Protein AF-A0A522SHE0-F1 (afdb_monomer)

Radius of gyration: 22.01 Å; Cα contacts (8 Å, |Δi|>4): 81; chains: 1; bounding box: 52×60×48 Å

Mean predicted aligned error: 15.93 Å

Solvent-accessible surface area (backbone atoms only — not comparable to full-atom values): 7103 Å² total; per-residue (Å²): 134,85,81,79,81,73,46,75,32,32,18,80,71,79,62,30,33,86,90,39,60,46,90,94,59,59,50,78,73,46,73,42,52,89,84,20,36,30,29,33,62,86,30,59,86,48,42,62,64,52,49,54,62,68,65,71,63,70,49,76,62,55,49,49,50,53,52,47,50,71,69,58,76,58,88,79,74,68,95,80,47,70,64,59,59,49,53,53,54,52,54,48,53,51,51,51,50,50,52,53,53,49,52,53,51,53,53,49,52,60,58,64,76,68,75,86,130

Sequence (117 aa):
MKAIATREATCVGCGCTDRRACLGGCSWLAVNRDDGTGVCSNCRGALAAWREQQAAALSRDDFAWLVVKAACETEPADEDDPECIRILRLDLKSAVLAAFLQRDADWAKAKEGGVDA

Secondary structure (DSSP, 8-state):
-----PPPPEETTT--BTTBPPTT---EEEEETTTTEEEEGGGGGGHHHHHHHHHT---HHHHHHHHHHHHH-SSPP-TT-HHHHHHHHHHHHHHHHHHHHHHHHHHHHHHHTT---

Structure (mmCIF, N/CA/C/O backbone):
data_AF-A0A522SHE0-F1
#
_entry.id   AF-A0A522SHE0-F1
#
loop_
_atom_site.group_PDB
_atom_site.id
_atom_site.type_symbol
_atom_site.label_atom_id
_atom_site.label_alt_id
_atom_site.label_comp_id
_atom_site.label_asym_id
_atom_site.label_entity_id
_atom_site.label_seq_id
_atom_site.pdbx_PDB_ins_code
_atom_site.Cartn_x
_atom_site.Cartn_y
_atom_site.Cartn_z
_atom_site.occupancy
_atom_site.B_iso_or_equiv
_atom_site.auth_seq_id
_atom_site.auth_comp_id
_atom_site.auth_asym_id
_atom_site.auth_atom_id
_atom_site.pdbx_PDB_model_num
ATOM 1 N N . MET A 1 1 ? 5.270 -30.952 4.056 1.00 37.66 1 MET A N 1
ATOM 2 C CA . MET A 1 1 ? 4.404 -29.777 3.814 1.00 37.66 1 MET A CA 1
ATOM 3 C C . MET A 1 1 ? 4.871 -28.680 4.764 1.00 37.66 1 MET A C 1
ATOM 5 O O . MET A 1 1 ? 4.761 -28.873 5.966 1.00 37.66 1 MET A O 1
ATOM 9 N N . LYS A 1 2 ? 5.514 -27.611 4.274 1.00 45.22 2 LYS A N 1
ATOM 10 C CA . LYS A 1 2 ? 5.938 -26.485 5.125 1.00 45.22 2 LYS A CA 1
ATOM 11 C C . LYS A 1 2 ? 4.736 -25.557 5.299 1.00 45.22 2 LYS A C 1
ATOM 13 O O . LYS A 1 2 ? 4.243 -25.029 4.309 1.00 45.22 2 LYS A O 1
ATOM 18 N N . ALA A 1 3 ? 4.255 -25.395 6.529 1.00 53.47 3 ALA A N 1
ATOM 19 C CA . ALA A 1 3 ? 3.272 -24.368 6.839 1.00 53.47 3 ALA A CA 1
ATOM 20 C C . ALA A 1 3 ? 3.937 -22.999 6.654 1.00 53.47 3 ALA A C 1
ATOM 22 O O . ALA A 1 3 ? 4.943 -22.704 7.302 1.00 53.47 3 ALA A O 1
ATOM 23 N N . ILE A 1 4 ? 3.402 -22.182 5.750 1.00 54.94 4 ILE A N 1
ATOM 24 C CA . ILE A 1 4 ? 3.741 -20.763 5.696 1.00 54.94 4 ILE A CA 1
ATOM 25 C C . ILE A 1 4 ? 3.010 -20.144 6.884 1.00 54.94 4 ILE A C 1
ATOM 27 O O . ILE A 1 4 ? 1.783 -20.077 6.894 1.00 54.94 4 ILE A O 1
ATOM 31 N N . ALA A 1 5 ? 3.749 -19.781 7.929 1.00 58.16 5 ALA A N 1
ATOM 32 C CA . ALA A 1 5 ? 3.186 -19.054 9.054 1.00 58.16 5 ALA A CA 1
ATOM 33 C C . ALA A 1 5 ? 2.840 -17.636 8.577 1.00 58.16 5 ALA A C 1
ATOM 35 O O . ALA A 1 5 ? 3.691 -16.752 8.582 1.00 58.16 5 ALA A O 1
ATOM 36 N N . THR A 1 6 ? 1.609 -17.431 8.107 1.00 62.12 6 THR A N 1
ATOM 37 C CA . THR A 1 6 ? 1.085 -16.092 7.814 1.00 62.12 6 THR A CA 1
ATOM 38 C C . THR A 1 6 ? 1.085 -15.267 9.092 1.00 62.12 6 THR A C 1
ATOM 40 O O . THR A 1 6 ? 0.536 -15.692 10.113 1.00 62.12 6 THR A O 1
ATOM 43 N N . ARG A 1 7 ? 1.717 -14.093 9.036 1.00 82.12 7 ARG A N 1
ATOM 44 C CA . ARG A 1 7 ? 1.725 -13.125 10.130 1.00 82.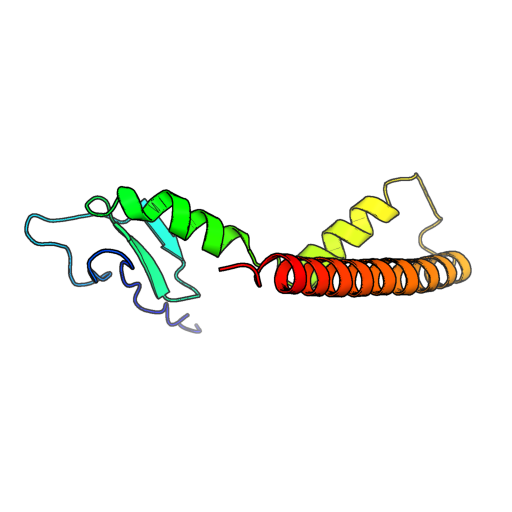12 7 ARG A CA 1
ATOM 45 C C . ARG A 1 7 ? 0.296 -12.620 10.336 1.00 82.12 7 ARG A C 1
ATOM 47 O O . ARG A 1 7 ? -0.396 -12.343 9.360 1.00 82.12 7 ARG A O 1
ATOM 54 N N . GLU A 1 8 ? -0.154 -12.536 11.588 1.00 92.50 8 GLU A N 1
ATOM 55 C CA . GLU A 1 8 ? -1.474 -11.971 11.889 1.00 92.50 8 GLU A CA 1
ATOM 56 C C . GLU A 1 8 ? -1.487 -10.492 11.501 1.00 92.50 8 GLU A C 1
ATOM 58 O O . GLU A 1 8 ? -0.647 -9.718 11.967 1.00 92.50 8 GLU A O 1
ATOM 63 N N . ALA A 1 9 ? -2.425 -10.115 10.635 1.00 96.44 9 ALA A N 1
ATOM 64 C CA . ALA A 1 9 ? -2.530 -8.754 10.148 1.00 96.44 9 ALA A CA 1
ATOM 65 C C . ALA A 1 9 ? -3.251 -7.858 11.158 1.00 96.44 9 ALA A C 1
ATOM 67 O O . ALA A 1 9 ? -4.256 -8.257 11.747 1.00 96.44 9 ALA A O 1
ATOM 68 N N . THR A 1 10 ? -2.759 -6.631 11.330 1.00 97.94 10 THR A N 1
ATOM 69 C CA . THR A 1 10 ? -3.341 -5.609 12.209 1.00 97.94 10 THR A CA 1
ATOM 70 C C . THR A 1 10 ? -3.690 -4.353 11.417 1.00 97.94 10 THR A C 1
ATOM 72 O O . THR A 1 10 ? -2.892 -3.846 10.629 1.00 97.94 10 THR A O 1
ATOM 75 N N . CYS A 1 11 ? -4.898 -3.828 11.622 1.00 98.06 11 CYS A N 1
ATOM 76 C CA . CYS A 1 11 ? -5.342 -2.604 10.975 1.00 98.06 11 CYS A CA 1
ATOM 77 C C . CYS A 1 11 ? -4.602 -1.402 11.557 1.00 98.06 11 CYS A C 1
ATOM 79 O O . CYS A 1 11 ? -4.700 -1.146 12.756 1.00 98.06 11 CYS A O 1
ATOM 81 N N . VAL A 1 12 ? -3.937 -0.619 10.709 1.00 97.56 12 VAL A N 1
ATOM 82 C CA . VAL A 1 12 ? -3.148 0.546 11.151 1.00 97.56 12 VAL A CA 1
ATOM 83 C C . VAL A 1 12 ? -4.014 1.678 11.715 1.00 97.56 12 VAL A C 1
ATOM 85 O O . VAL A 1 12 ? -3.516 2.525 12.445 1.00 97.56 12 VAL A O 1
ATOM 88 N N . GLY A 1 13 ? -5.313 1.696 11.391 1.00 97.06 13 GLY A N 1
ATOM 89 C CA . GLY A 1 13 ? -6.238 2.740 11.841 1.00 97.06 13 GLY A CA 1
ATOM 90 C C . GLY A 1 13 ? -6.947 2.449 13.167 1.00 97.06 13 GLY A C 1
ATOM 91 O O . GLY A 1 13 ? -7.192 3.372 13.935 1.00 97.06 13 GLY A O 1
ATOM 92 N N . CYS A 1 14 ? -7.308 1.192 13.446 1.00 97.31 14 CYS A N 1
ATOM 93 C CA . CYS A 1 14 ? -8.096 0.834 14.640 1.00 97.31 14 CYS A CA 1
ATOM 94 C C . CYS A 1 14 ? -7.578 -0.379 15.419 1.00 97.31 14 CYS A C 1
ATOM 96 O O . CYS A 1 14 ? -8.146 -0.719 16.453 1.00 97.31 14 CYS A O 1
ATOM 98 N N . GLY A 1 15 ? -6.549 -1.068 14.926 1.00 97.38 15 GLY A N 1
ATOM 99 C CA . GLY A 1 15 ? -5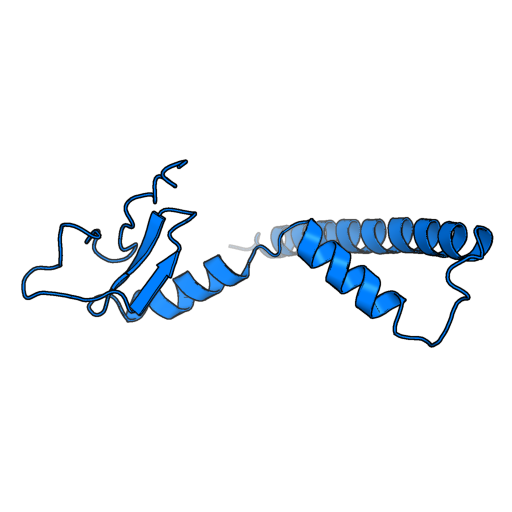.981 -2.236 15.595 1.00 97.38 15 GLY A CA 1
ATOM 100 C C . GLY A 1 15 ? -6.817 -3.517 15.513 1.00 97.38 15 GLY A C 1
ATOM 101 O O . GLY A 1 15 ? -6.494 -4.479 16.209 1.00 97.38 15 GLY A O 1
ATOM 102 N N . CYS A 1 16 ? -7.877 -3.575 14.693 1.00 98.12 16 CYS A N 1
ATOM 103 C CA . CYS A 1 16 ? -8.560 -4.847 14.438 1.00 98.12 16 CYS A CA 1
ATOM 104 C C . CYS A 1 16 ? -7.596 -5.843 13.775 1.00 98.12 16 CYS A C 1
ATOM 106 O O . CYS A 1 16 ? -6.736 -5.439 12.990 1.00 98.12 16 CYS A O 1
ATOM 108 N N . THR A 1 17 ? -7.746 -7.130 14.071 1.00 97.50 17 THR A N 1
ATOM 109 C CA . THR A 1 17 ? -6.894 -8.196 13.526 1.00 97.50 17 THR A CA 1
ATOM 110 C C . THR A 1 17 ? -7.712 -9.244 12.784 1.00 97.50 17 THR A C 1
ATOM 112 O O . THR A 1 17 ? -8.944 -9.216 12.829 1.00 97.50 17 THR A O 1
ATOM 115 N N . ASP A 1 18 ? -7.042 -10.215 12.156 1.00 95.31 18 ASP A N 1
ATOM 116 C CA . ASP A 1 18 ? -7.697 -11.368 11.516 1.00 95.31 18 ASP A CA 1
ATOM 117 C C . ASP A 1 18 ? -8.653 -12.122 12.456 1.00 95.31 18 ASP A C 1
ATOM 119 O O . ASP A 1 18 ? -9.623 -12.731 12.006 1.00 95.31 18 ASP A O 1
ATOM 123 N N . ARG A 1 19 ? -8.392 -12.075 13.769 1.00 94.81 19 ARG A N 1
ATOM 124 C CA . ARG A 1 19 ? -9.180 -12.762 14.803 1.00 94.81 19 ARG A CA 1
ATOM 125 C C . ARG A 1 19 ? -10.012 -11.822 15.671 1.00 94.81 19 ARG A C 1
ATOM 127 O O . ARG A 1 19 ? -10.758 -12.291 16.530 1.00 94.81 19 ARG A O 1
ATOM 134 N N . ARG A 1 20 ? -9.901 -10.507 15.472 1.00 96.44 20 ARG A N 1
ATOM 135 C CA . ARG A 1 20 ? -10.597 -9.500 16.278 1.00 96.44 20 ARG A CA 1
ATOM 136 C C . ARG A 1 20 ? -11.079 -8.348 15.407 1.00 96.44 20 ARG A C 1
ATOM 138 O O . ARG A 1 20 ? -10.349 -7.386 15.194 1.00 96.44 20 ARG A O 1
ATOM 145 N N . ALA A 1 21 ? -12.326 -8.430 14.952 1.00 97.00 21 ALA A N 1
ATOM 146 C CA . ALA A 1 21 ? -12.978 -7.352 14.216 1.00 97.00 21 ALA A CA 1
ATOM 147 C C . ALA A 1 21 ? -13.261 -6.121 15.102 1.00 97.00 21 ALA A C 1
ATOM 149 O O . ALA A 1 21 ? -13.230 -6.191 16.333 1.00 97.00 21 ALA A O 1
ATOM 150 N N . CYS A 1 22 ? -13.572 -4.991 14.465 1.00 97.88 22 CYS A N 1
ATOM 151 C CA . CYS A 1 22 ? -14.107 -3.814 15.145 1.00 9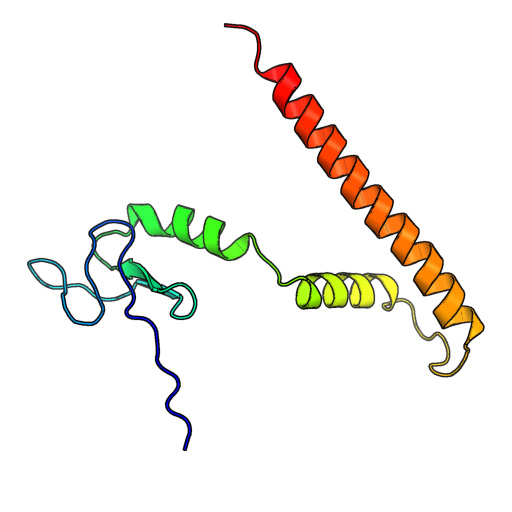7.88 22 CYS A CA 1
ATOM 152 C C . CYS A 1 22 ? -15.432 -4.121 15.858 1.00 97.88 22 CYS A C 1
ATOM 154 O O . CYS A 1 22 ? -16.164 -5.043 15.485 1.00 97.88 22 CYS A O 1
ATOM 156 N N . LEU A 1 23 ? -15.791 -3.277 16.827 1.00 94.81 23 LEU A N 1
ATOM 157 C CA . LEU A 1 23 ? -17.139 -3.270 17.391 1.00 94.81 23 LEU A CA 1
ATOM 158 C C . LEU A 1 23 ? -18.157 -2.987 16.269 1.00 94.81 23 LEU A C 1
ATOM 160 O O . LEU A 1 23 ? -17.993 -2.026 15.522 1.00 94.81 23 LEU A O 1
ATOM 164 N N . GLY A 1 24 ? -19.168 -3.848 16.120 1.00 94.75 24 GLY A N 1
ATOM 165 C CA . GLY A 1 24 ? -20.117 -3.800 14.994 1.00 94.75 24 GLY A CA 1
ATOM 166 C C . GLY A 1 24 ? -19.650 -4.517 13.719 1.00 94.75 24 GLY A C 1
ATOM 167 O O . GLY A 1 24 ? -20.396 -4.574 12.746 1.00 94.75 24 GLY A O 1
ATOM 168 N N . GLY A 1 25 ? -18.456 -5.113 13.732 1.00 96.94 25 GLY A N 1
ATOM 169 C CA . GLY A 1 25 ? -17.889 -5.845 12.605 1.00 96.94 25 GLY A CA 1
ATOM 170 C C . GLY A 1 25 ? -17.117 -4.959 11.624 1.00 96.94 25 GLY A C 1
ATOM 171 O O . GLY A 1 25 ? -17.300 -3.744 11.544 1.00 96.94 25 GLY A O 1
ATOM 172 N N . CYS A 1 26 ? -16.202 -5.584 10.887 1.00 98.00 26 CYS A N 1
ATOM 173 C CA . CYS A 1 26 ? -15.467 -4.974 9.783 1.0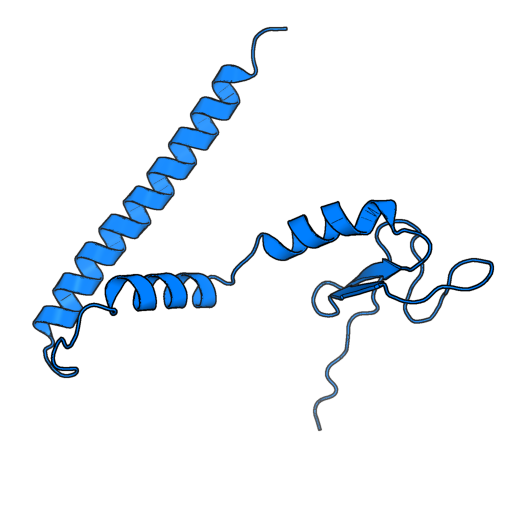0 98.00 26 CYS A CA 1
ATOM 174 C C . CYS A 1 26 ? -14.886 -6.060 8.871 1.00 98.00 26 CYS A C 1
ATOM 176 O O . CYS A 1 26 ? -14.772 -7.220 9.269 1.00 98.00 26 CYS A O 1
ATOM 178 N N . SER A 1 27 ? -14.441 -5.667 7.682 1.00 97.56 27 SER A N 1
ATOM 179 C CA . SER A 1 27 ? -13.672 -6.521 6.772 1.00 97.56 27 SER A CA 1
ATOM 180 C C . SER A 1 27 ? -12.408 -5.806 6.299 1.00 97.56 27 SER A C 1
ATOM 182 O O . SER A 1 27 ? -12.338 -4.578 6.332 1.00 97.56 27 SER A O 1
ATOM 184 N N . TRP A 1 28 ? -11.403 -6.548 5.835 1.00 97.81 28 TRP A N 1
ATOM 185 C CA . TRP A 1 28 ? -10.228 -5.953 5.195 1.00 97.81 28 TRP A CA 1
ATOM 186 C C . TRP A 1 28 ? -10.619 -5.256 3.882 1.00 97.81 28 TRP A C 1
ATOM 188 O O . TRP A 1 28 ? -11.309 -5.841 3.051 1.00 97.81 28 TRP A O 1
ATOM 198 N N . LEU A 1 29 ? -10.178 -4.010 3.689 1.00 97.69 29 LEU A N 1
ATOM 199 C CA . LEU A 1 29 ? -10.207 -3.320 2.391 1.00 97.69 29 LEU A CA 1
ATOM 200 C C . LEU A 1 29 ? -8.908 -3.547 1.618 1.00 97.69 29 LEU A C 1
ATOM 202 O O . LEU A 1 29 ? -8.919 -3.658 0.395 1.00 97.69 29 LEU A O 1
ATOM 206 N N . ALA A 1 30 ? -7.792 -3.586 2.342 1.00 96.25 30 ALA A N 1
ATOM 207 C CA . ALA A 1 30 ? -6.485 -3.978 1.847 1.00 96.25 30 ALA A CA 1
ATOM 208 C C . ALA A 1 30 ? -5.665 -4.543 3.014 1.00 96.25 30 ALA A C 1
ATOM 210 O O . ALA A 1 30 ? -5.820 -4.093 4.150 1.00 96.25 30 ALA A O 1
ATOM 211 N N . VAL A 1 31 ? -4.831 -5.543 2.745 1.00 95.75 31 VAL A N 1
ATOM 212 C CA . VAL A 1 31 ? -3.988 -6.195 3.749 1.00 95.75 31 VAL A CA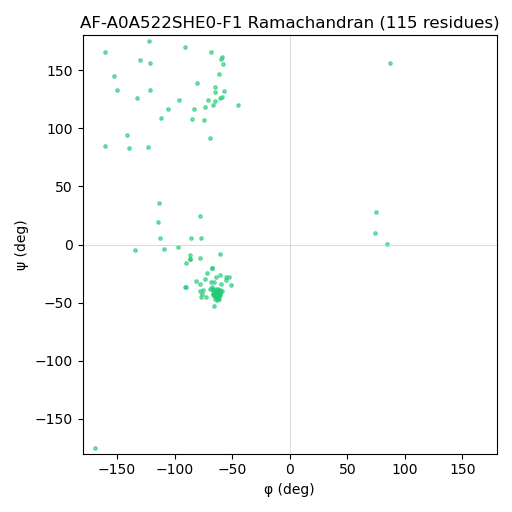 1
ATOM 213 C C . VAL A 1 31 ? -2.722 -6.709 3.082 1.00 95.75 31 VAL A C 1
ATOM 215 O O . VAL A 1 31 ? -2.795 -7.342 2.029 1.00 95.75 31 VAL A O 1
ATOM 218 N N . ASN A 1 32 ? -1.579 -6.440 3.698 1.00 92.94 32 ASN A N 1
ATOM 219 C CA . ASN A 1 32 ? -0.315 -7.073 3.382 1.00 92.94 32 ASN A CA 1
ATOM 220 C C . ASN A 1 32 ? -0.004 -8.081 4.501 1.00 92.94 32 ASN A C 1
ATOM 222 O O . ASN A 1 32 ? 0.110 -7.742 5.677 1.00 92.94 32 ASN A O 1
ATOM 226 N N . ARG A 1 33 ? 0.063 -9.366 4.144 1.00 91.31 33 ARG A N 1
ATOM 227 C CA . ARG A 1 33 ? 0.305 -10.446 5.118 1.00 91.31 33 ARG A CA 1
ATOM 228 C C . ARG A 1 33 ? 1.788 -10.701 5.371 1.00 91.31 33 ARG A C 1
ATOM 230 O O . ARG A 1 33 ? 2.113 -11.384 6.341 1.00 91.31 33 ARG A O 1
ATOM 237 N N . ASP A 1 34 ? 2.660 -10.145 4.537 1.00 88.00 34 ASP A N 1
ATOM 238 C CA . ASP A 1 34 ? 4.106 -10.266 4.694 1.00 88.00 34 ASP A CA 1
ATOM 239 C C . ASP A 1 34 ? 4.595 -9.335 5.813 1.00 88.00 34 ASP A C 1
ATOM 241 O O . ASP A 1 34 ? 5.371 -9.743 6.685 1.00 88.00 34 ASP A O 1
ATOM 245 N N . ASP A 1 35 ? 4.069 -8.106 5.857 1.00 89.56 35 ASP A N 1
ATOM 246 C CA . ASP A 1 35 ? 4.354 -7.140 6.925 1.00 89.56 35 ASP A CA 1
ATOM 247 C C . ASP A 1 35 ? 3.376 -7.221 8.116 1.00 89.56 35 ASP A C 1
ATOM 249 O O . ASP A 1 35 ? 3.698 -6.756 9.210 1.00 89.56 35 ASP A O 1
ATOM 253 N N . GLY A 1 36 ? 2.224 -7.882 7.947 1.00 93.94 36 GLY A N 1
ATOM 254 C CA . GLY A 1 36 ? 1.204 -8.021 8.987 1.00 93.94 36 GLY A CA 1
ATOM 255 C C . GLY A 1 36 ? 0.396 -6.741 9.216 1.00 93.94 36 GLY A C 1
ATOM 256 O O . GLY A 1 36 ? -0.105 -6.518 10.320 1.00 93.94 36 GLY A O 1
ATOM 257 N N . THR A 1 37 ? 0.251 -5.890 8.202 1.00 95.88 37 THR A N 1
ATOM 258 C CA . THR A 1 37 ? -0.492 -4.630 8.287 1.00 95.88 37 THR A CA 1
ATOM 259 C C . THR A 1 37 ? -1.634 -4.567 7.277 1.00 95.88 37 THR A C 1
ATOM 261 O O . THR A 1 37 ? -1.653 -5.245 6.252 1.00 95.88 37 THR A O 1
ATOM 264 N N . GLY A 1 38 ? -2.638 -3.744 7.560 1.00 96.69 38 GLY A N 1
ATOM 265 C CA . GLY A 1 38 ? -3.745 -3.536 6.634 1.00 96.69 38 GLY A CA 1
ATOM 266 C C . GLY A 1 38 ? -4.648 -2.382 7.027 1.00 96.69 38 GLY A C 1
ATOM 267 O O . GLY A 1 38 ? -4.415 -1.674 8.007 1.00 96.69 38 GLY A O 1
ATOM 268 N N . VAL A 1 39 ? -5.725 -2.217 6.266 1.00 98.38 39 VAL A N 1
ATOM 269 C CA . VAL A 1 39 ? -6.781 -1.234 6.517 1.00 98.38 39 VAL A CA 1
ATOM 270 C C . VAL A 1 39 ? -8.137 -1.918 6.390 1.00 98.38 39 VAL A C 1
ATOM 272 O O . VAL A 1 39 ? -8.440 -2.543 5.372 1.00 98.38 39 VAL A O 1
ATOM 275 N N . CYS A 1 40 ? -8.968 -1.802 7.426 1.00 98.50 40 CYS A N 1
ATOM 276 C CA . CYS A 1 40 ? -10.319 -2.361 7.443 1.00 98.50 40 CYS A CA 1
ATOM 277 C C . CYS A 1 40 ? -11.379 -1.370 6.935 1.00 98.50 40 CYS A C 1
ATOM 279 O O . CYS A 1 40 ? -11.129 -0.173 6.776 1.00 98.50 40 CYS A O 1
ATOM 281 N N . SER A 1 41 ? -12.599 -1.868 6.730 1.00 98.19 41 SER A N 1
ATOM 282 C CA . SER A 1 41 ? -13.765 -1.133 6.228 1.00 98.19 41 SER A CA 1
ATOM 283 C C . SER A 1 41 ? -14.129 0.107 7.043 1.00 98.19 41 SER A C 1
ATOM 285 O O . SER A 1 41 ? -14.666 1.058 6.475 1.00 98.19 41 SER A O 1
ATOM 287 N N . ASN A 1 42 ? -13.809 0.115 8.340 1.00 98.12 42 ASN A N 1
ATOM 288 C CA . ASN A 1 42 ? -14.115 1.218 9.256 1.00 98.12 42 A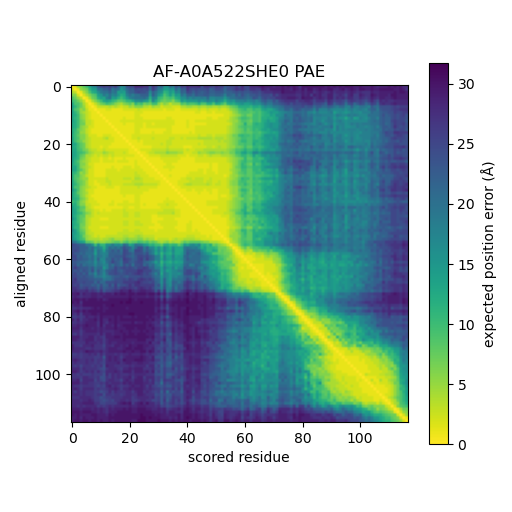SN A CA 1
ATOM 289 C C . ASN A 1 42 ? -13.020 2.299 9.252 1.00 98.12 42 ASN A C 1
ATOM 291 O O . ASN A 1 42 ? -13.243 3.401 9.741 1.00 98.12 42 ASN A O 1
ATOM 295 N N . CYS A 1 43 ? -11.856 2.019 8.660 1.00 98.00 43 CYS A N 1
ATOM 296 C CA . CYS A 1 43 ? -10.703 2.920 8.617 1.00 98.00 43 CYS A CA 1
ATOM 297 C C . CYS A 1 43 ? -10.398 3.412 7.196 1.00 98.00 43 CYS A C 1
ATOM 299 O O . CYS A 1 43 ? -9.236 3.608 6.848 1.00 98.00 43 CYS A O 1
ATOM 301 N N . ARG A 1 44 ? -11.425 3.643 6.364 1.00 97.31 44 ARG A N 1
ATOM 302 C CA . ARG A 1 44 ? -11.259 4.103 4.967 1.00 97.31 44 ARG A CA 1
ATOM 303 C C . ARG A 1 44 ? -10.347 5.323 4.822 1.00 97.31 44 ARG A C 1
ATOM 305 O O . ARG A 1 44 ? -9.604 5.385 3.850 1.00 97.31 44 ARG A O 1
ATOM 312 N N . GLY A 1 45 ? -10.360 6.242 5.791 1.00 96.88 45 GLY A N 1
ATOM 313 C CA . GLY A 1 45 ? -9.492 7.425 5.790 1.00 96.88 45 GLY A CA 1
ATOM 314 C C . GLY A 1 45 ? -7.991 7.107 5.797 1.00 96.88 45 GLY A C 1
ATOM 315 O O . GLY A 1 45 ? -7.209 7.878 5.259 1.00 96.88 45 GLY A O 1
ATOM 316 N N . ALA A 1 46 ? -7.585 5.949 6.326 1.00 95.81 46 ALA A N 1
ATOM 317 C CA . ALA A 1 46 ? -6.189 5.513 6.339 1.00 95.81 46 ALA A CA 1
ATOM 318 C C . ALA A 1 46 ? -5.767 4.767 5.056 1.00 95.81 46 ALA A C 1
ATOM 320 O O . ALA A 1 46 ? -4.584 4.495 4.871 1.00 95.81 46 ALA A O 1
ATOM 321 N N . LEU A 1 47 ? -6.708 4.418 4.163 1.00 96.06 47 LEU A N 1
ATOM 322 C CA . LEU A 1 47 ? -6.437 3.524 3.030 1.00 96.06 47 LEU A CA 1
ATOM 323 C C . LEU A 1 47 ? -5.471 4.126 2.005 1.00 96.06 47 LEU A C 1
ATOM 325 O O . LEU A 1 47 ? -4.601 3.412 1.514 1.00 96.06 47 LEU A O 1
ATOM 329 N N . ALA A 1 48 ? -5.631 5.407 1.668 1.00 93.81 48 ALA A N 1
ATOM 330 C CA . ALA A 1 48 ? -4.796 6.063 0.662 1.00 93.81 48 ALA A CA 1
ATOM 331 C C . ALA A 1 48 ? -3.338 6.167 1.130 1.00 93.81 48 ALA A C 1
ATOM 333 O O . ALA A 1 48 ? -2.447 5.660 0.455 1.00 93.81 48 ALA A O 1
ATOM 334 N N . ALA A 1 49 ? -3.121 6.717 2.328 1.00 91.38 49 ALA A N 1
ATOM 335 C CA . ALA A 1 49 ? -1.792 6.841 2.923 1.00 91.38 49 ALA A CA 1
ATOM 336 C C . ALA A 1 49 ? -1.119 5.474 3.130 1.00 91.38 49 ALA A C 1
ATOM 338 O O . ALA A 1 49 ? 0.059 5.311 2.827 1.00 91.38 49 ALA A O 1
ATOM 339 N N . TRP A 1 50 ? -1.869 4.463 3.588 1.00 94.62 50 TRP A N 1
ATOM 340 C CA . TRP A 1 50 ? -1.328 3.109 3.712 1.00 94.62 50 TRP A CA 1
ATOM 341 C C . TRP A 1 50 ? -0.925 2.539 2.346 1.00 94.62 50 TRP A C 1
ATOM 343 O O . TRP A 1 50 ? 0.162 1.994 2.218 1.00 94.62 50 TRP A O 1
ATOM 353 N N . ARG A 1 51 ? -1.737 2.704 1.292 1.00 92.69 51 ARG A N 1
ATOM 354 C CA . ARG A 1 51 ? -1.375 2.235 -0.061 1.00 92.69 51 ARG A CA 1
ATOM 355 C C . ARG A 1 51 ? -0.132 2.922 -0.613 1.00 92.69 51 ARG A C 1
ATOM 357 O O . ARG A 1 51 ? 0.668 2.265 -1.265 1.00 92.69 51 ARG A O 1
ATOM 364 N N . GLU A 1 52 ? 0.032 4.211 -0.351 1.00 88.44 52 GLU A N 1
ATOM 365 C CA . GLU A 1 52 ? 1.228 4.953 -0.748 1.00 88.44 52 GLU A CA 1
ATOM 366 C C . GLU A 1 52 ? 2.484 4.412 -0.051 1.00 88.44 52 GLU A C 1
ATOM 368 O O . GLU A 1 52 ? 3.497 4.174 -0.703 1.00 88.44 52 GLU A O 1
ATOM 373 N N . GLN A 1 53 ? 2.394 4.093 1.245 1.00 86.94 53 GLN A N 1
ATOM 374 C CA . GLN A 1 53 ? 3.479 3.430 1.980 1.00 86.94 53 GLN A CA 1
ATOM 375 C C . GLN A 1 53 ? 3.806 2.044 1.408 1.00 86.94 53 GLN A C 1
ATOM 377 O O . GLN A 1 53 ? 4.973 1.677 1.306 1.00 86.94 53 GLN A O 1
ATOM 382 N N . GLN A 1 54 ? 2.786 1.287 1.000 1.00 87.06 54 GLN A N 1
ATOM 383 C CA . GLN A 1 54 ? 2.958 -0.038 0.396 1.00 87.06 54 GLN A CA 1
ATOM 384 C C . GLN A 1 54 ? 3.538 0.029 -1.026 1.00 87.06 54 GLN A C 1
ATOM 386 O O . GLN A 1 54 ? 4.181 -0.917 -1.470 1.00 87.06 54 GLN A O 1
ATOM 391 N N . ALA A 1 55 ? 3.353 1.145 -1.737 1.00 74.50 55 ALA A N 1
ATOM 392 C CA . ALA A 1 55 ? 3.918 1.364 -3.067 1.00 74.50 55 ALA A CA 1
ATOM 393 C C . ALA A 1 55 ? 5.413 1.747 -3.039 1.00 74.50 55 ALA A C 1
ATOM 395 O O . ALA A 1 55 ? 6.063 1.755 -4.083 1.00 74.50 55 ALA A O 1
ATOM 396 N N . ALA A 1 56 ? 5.973 2.061 -1.866 1.00 61.81 56 ALA A N 1
ATOM 397 C CA . ALA A 1 56 ? 7.282 2.705 -1.745 1.00 61.81 56 ALA A CA 1
ATOM 398 C C . ALA A 1 56 ? 8.500 1.758 -1.748 1.00 61.81 56 ALA A C 1
ATOM 400 O O . ALA A 1 56 ? 9.627 2.221 -1.575 1.00 61.81 56 ALA A O 1
ATOM 401 N N . ALA A 1 57 ? 8.328 0.455 -1.964 1.00 55.25 57 ALA A N 1
ATOM 402 C CA . ALA A 1 57 ? 9.457 -0.468 -2.016 1.00 55.25 57 ALA A CA 1
ATOM 403 C C . ALA A 1 57 ? 9.270 -1.507 -3.121 1.00 55.25 57 ALA A C 1
ATOM 405 O O . ALA A 1 57 ? 8.863 -2.638 -2.868 1.00 55.25 57 ALA A O 1
ATOM 406 N N . LEU A 1 58 ? 9.625 -1.136 -4.355 1.00 61.03 58 LEU A N 1
ATOM 407 C CA . LEU A 1 58 ? 10.063 -2.158 -5.301 1.00 61.03 58 LEU A CA 1
ATOM 408 C C . LEU A 1 58 ? 11.239 -2.885 -4.657 1.00 61.03 58 LEU A C 1
A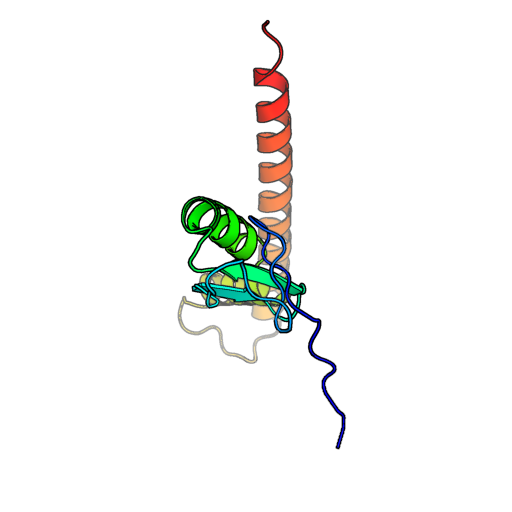TOM 410 O O . LEU A 1 58 ? 12.154 -2.246 -4.121 1.00 61.03 58 LEU A O 1
ATOM 414 N N . SER A 1 59 ? 11.206 -4.216 -4.678 1.00 63.53 59 SER A N 1
ATOM 415 C CA . SER A 1 59 ? 12.361 -4.976 -4.228 1.00 63.53 59 SER A CA 1
ATOM 416 C C . SER A 1 59 ? 13.573 -4.566 -5.070 1.00 63.53 59 SER A C 1
ATOM 418 O O . SER A 1 59 ? 13.446 -4.089 -6.203 1.00 63.53 59 SER A O 1
ATOM 420 N N . ARG A 1 60 ? 14.778 -4.734 -4.522 1.00 52.53 60 ARG A N 1
ATOM 421 C CA . ARG A 1 60 ? 16.009 -4.431 -5.266 1.00 52.53 60 ARG A CA 1
ATOM 422 C C . ARG A 1 60 ? 16.062 -5.189 -6.600 1.00 52.53 60 ARG A C 1
ATOM 424 O O . ARG A 1 60 ? 16.619 -4.672 -7.563 1.00 52.53 60 ARG A O 1
ATOM 431 N N . ASP A 1 61 ? 15.445 -6.367 -6.640 1.00 55.34 61 ASP A N 1
ATOM 432 C CA . ASP A 1 61 ? 15.361 -7.230 -7.812 1.00 55.34 61 ASP A CA 1
ATOM 433 C C . ASP A 1 61 ? 14.301 -6.727 -8.810 1.00 55.34 61 ASP A C 1
ATOM 435 O O . ASP A 1 61 ? 14.58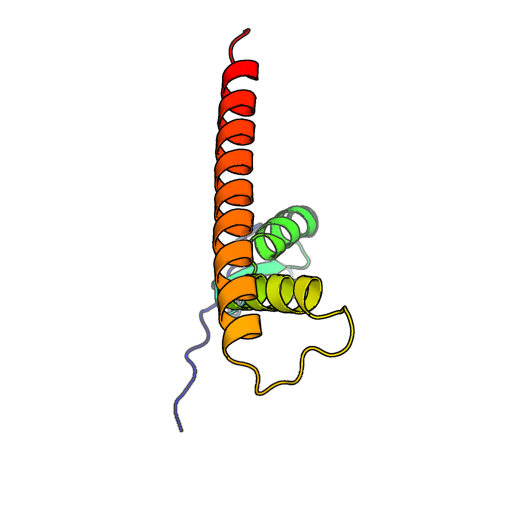0 -6.668 -10.006 1.00 55.34 61 ASP A O 1
ATOM 439 N N . ASP A 1 62 ? 13.144 -6.242 -8.342 1.00 64.94 62 ASP A N 1
ATOM 440 C CA . ASP A 1 62 ? 12.117 -5.629 -9.205 1.00 64.94 62 ASP A CA 1
ATOM 441 C C . ASP A 1 62 ? 12.600 -4.311 -9.824 1.00 64.94 62 ASP A C 1
ATOM 443 O O . ASP A 1 62 ? 12.360 -4.037 -11.001 1.00 64.94 62 ASP A O 1
ATOM 447 N N . PHE A 1 63 ? 13.330 -3.500 -9.050 1.00 64.62 63 PHE A N 1
ATOM 448 C CA . PHE A 1 63 ? 13.964 -2.285 -9.558 1.00 64.62 63 PHE A CA 1
ATOM 449 C C . PHE A 1 63 ? 15.059 -2.613 -10.582 1.00 64.62 63 PHE A C 1
ATOM 451 O O . PHE A 1 63 ? 15.120 -1.987 -11.639 1.00 64.62 63 PHE A O 1
ATOM 458 N N . ALA A 1 64 ? 15.890 -3.627 -10.312 1.00 61.62 64 ALA A N 1
ATOM 459 C CA . ALA A 1 64 ? 16.897 -4.094 -11.260 1.00 61.62 64 ALA A CA 1
ATOM 460 C C . ALA A 1 64 ? 16.264 -4.593 -12.569 1.00 61.62 64 ALA A C 1
ATOM 462 O O . ALA A 1 64 ? 16.774 -4.285 -13.644 1.00 61.62 64 ALA A O 1
ATOM 463 N N . TRP A 1 65 ? 15.133 -5.300 -12.501 1.00 57.41 65 TRP A N 1
ATOM 464 C CA . TRP A 1 65 ? 14.430 -5.791 -13.686 1.00 57.41 65 TRP A CA 1
ATOM 465 C C . TRP A 1 65 ? 13.793 -4.668 -14.516 1.00 57.41 65 TRP A C 1
ATOM 467 O O . TRP A 1 65 ? 13.868 -4.689 -15.743 1.00 57.41 65 TRP A O 1
ATOM 477 N N . LEU A 1 66 ? 13.234 -3.642 -13.868 1.00 62.12 66 LEU A N 1
ATOM 478 C CA . LEU A 1 66 ? 12.744 -2.427 -14.535 1.00 62.12 66 LEU A CA 1
ATOM 479 C C . LEU A 1 66 ? 13.858 -1.679 -15.274 1.00 62.12 66 LEU A C 1
ATOM 481 O O . LEU A 1 66 ? 13.667 -1.234 -16.404 1.00 62.12 66 LEU A O 1
ATOM 485 N N . VAL A 1 67 ? 15.029 -1.584 -14.649 1.00 61.22 67 VAL A N 1
ATOM 486 C CA . VAL A 1 67 ? 16.222 -0.965 -15.229 1.00 61.22 67 VAL A CA 1
ATOM 487 C C . VAL A 1 67 ? 16.749 -1.771 -16.425 1.00 61.22 67 VAL A C 1
ATOM 489 O O . VAL A 1 67 ? 17.062 -1.185 -17.458 1.00 61.22 67 VAL A O 1
ATOM 492 N N . VAL A 1 68 ? 16.790 -3.106 -16.326 1.00 57.94 68 VAL A N 1
ATOM 493 C CA . VAL A 1 68 ? 17.149 -3.993 -17.448 1.00 57.94 68 VAL A CA 1
ATOM 494 C C . VAL A 1 68 ? 16.162 -3.830 -18.600 1.00 57.94 68 VAL A C 1
ATOM 496 O O . VAL A 1 68 ? 16.585 -3.634 -19.731 1.00 57.94 68 VAL A O 1
ATOM 499 N N . LYS A 1 69 ? 14.854 -3.833 -18.331 1.00 58.22 69 LYS A N 1
ATOM 500 C CA . LYS A 1 69 ? 13.833 -3.677 -19.371 1.00 58.22 69 LYS A CA 1
ATOM 501 C C . LYS A 1 69 ? 13.945 -2.334 -20.102 1.00 58.22 69 LYS A C 1
ATOM 503 O O . LYS A 1 69 ? 13.912 -2.309 -21.325 1.00 58.22 69 LYS A O 1
ATOM 508 N N . ALA A 1 70 ? 14.145 -1.238 -19.369 1.00 58.12 70 ALA A N 1
ATOM 509 C CA . ALA A 1 70 ? 14.324 0.089 -19.960 1.00 58.12 70 ALA A CA 1
ATOM 510 C C . ALA A 1 70 ? 15.613 0.209 -20.798 1.00 58.12 70 ALA A C 1
ATOM 512 O O . ALA A 1 70 ? 15.635 0.948 -21.778 1.00 58.12 70 ALA A O 1
ATOM 513 N N . ALA A 1 71 ? 16.678 -0.508 -20.426 1.00 53.66 71 ALA A N 1
ATOM 514 C CA . ALA A 1 71 ? 17.937 -0.527 -21.172 1.00 53.66 71 ALA A CA 1
ATOM 515 C C . ALA A 1 71 ? 17.905 -1.482 -22.383 1.00 53.66 71 ALA A C 1
ATOM 517 O O . ALA A 1 71 ? 18.566 -1.222 -23.384 1.00 53.66 71 ALA A O 1
ATOM 518 N N . CYS A 1 72 ? 17.144 -2.576 -22.298 1.00 50.94 72 CYS A N 1
ATOM 519 C CA . CYS A 1 72 ? 17.117 -3.644 -23.299 1.00 50.94 72 CYS A CA 1
ATOM 520 C C . CYS A 1 72 ? 15.971 -3.534 -24.327 1.00 50.94 72 CYS A C 1
ATOM 522 O O . CYS A 1 72 ? 15.932 -4.339 -25.249 1.00 50.94 72 CYS A O 1
ATOM 524 N N . GLU A 1 73 ? 15.071 -2.546 -24.244 1.00 49.91 73 GLU A N 1
ATOM 525 C CA . GLU A 1 73 ? 14.015 -2.295 -25.255 1.00 49.91 73 GLU A CA 1
ATOM 526 C C . GLU A 1 73 ? 14.516 -1.578 -26.537 1.00 49.91 73 GLU A C 1
ATOM 528 O O . GLU A 1 73 ? 13.743 -0.958 -27.265 1.00 49.91 73 GLU A O 1
ATOM 533 N N . THR A 1 74 ? 15.805 -1.698 -26.867 1.00 50.28 74 THR A N 1
ATOM 534 C CA . THR A 1 74 ? 16.313 -1.414 -28.222 1.00 50.28 74 THR A CA 1
ATOM 535 C C . THR A 1 74 ? 16.772 -2.736 -28.845 1.00 50.28 74 THR A C 1
ATOM 537 O O . THR A 1 74 ? 17.725 -3.347 -28.375 1.00 50.28 74 THR A O 1
ATOM 540 N N . GLU A 1 75 ? 16.027 -3.236 -29.83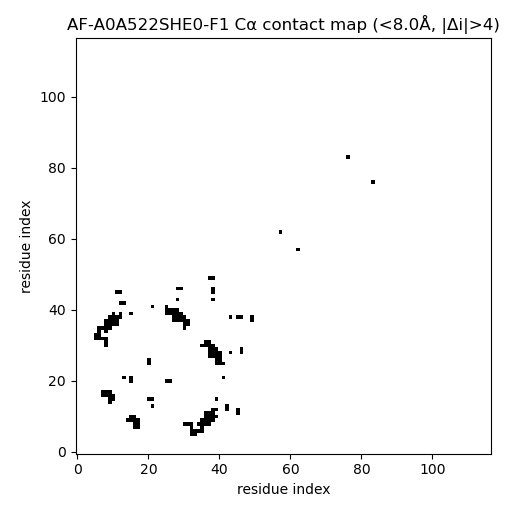5 1.00 46.44 75 GLU A N 1
ATOM 541 C CA . GLU A 1 75 ? 16.272 -4.531 -30.497 1.00 46.44 75 GLU A CA 1
ATOM 542 C C . GLU A 1 75 ? 17.666 -4.652 -31.151 1.00 46.44 75 GLU A C 1
ATOM 544 O O . GLU A 1 75 ? 18.232 -3.645 -31.580 1.00 46.44 75 GLU A O 1
ATOM 549 N N . PRO A 1 76 ? 18.122 -5.886 -31.440 1.00 48.53 76 PRO A N 1
ATOM 550 C CA . PRO A 1 76 ? 18.572 -6.907 -30.509 1.00 48.53 76 PRO A CA 1
ATOM 551 C C . PRO A 1 76 ? 20.108 -6.839 -30.398 1.00 48.53 76 PRO A C 1
ATOM 553 O O . PRO A 1 76 ? 20.820 -6.948 -31.395 1.00 48.53 76 PRO A O 1
ATOM 556 N N . ALA A 1 77 ? 20.643 -6.683 -29.189 1.00 45.78 77 ALA A N 1
ATOM 557 C CA . ALA A 1 77 ? 22.027 -7.081 -28.959 1.00 45.78 77 ALA A CA 1
ATOM 558 C C . ALA A 1 77 ? 22.039 -8.613 -28.928 1.00 45.78 77 ALA A C 1
ATOM 560 O O . ALA A 1 77 ? 21.343 -9.196 -28.096 1.00 45.78 77 ALA A O 1
ATOM 561 N N . ASP A 1 78 ? 22.764 -9.242 -29.853 1.00 49.09 78 ASP A N 1
ATOM 562 C CA . ASP A 1 78 ? 22.948 -10.692 -29.900 1.00 49.09 78 ASP A CA 1
ATOM 563 C C . ASP A 1 78 ? 23.259 -11.212 -28.485 1.00 49.09 78 ASP A C 1
ATOM 565 O O . ASP A 1 78 ? 24.222 -10.771 -27.851 1.00 49.09 78 ASP A O 1
ATOM 569 N N . GLU A 1 79 ? 22.411 -12.108 -27.964 1.00 50.22 79 GLU A N 1
ATOM 570 C CA . GLU A 1 79 ? 22.395 -12.533 -26.550 1.00 50.22 79 GLU A CA 1
ATOM 571 C C . GLU A 1 79 ? 23.716 -13.183 -26.076 1.00 50.22 79 GLU A C 1
ATOM 573 O O . GLU A 1 79 ? 23.912 -13.388 -24.877 1.00 50.22 79 GLU A O 1
ATOM 578 N N . ASP A 1 80 ? 24.645 -13.436 -27.002 1.00 54.53 80 ASP A N 1
ATOM 579 C CA . ASP A 1 80 ? 25.924 -14.107 -26.790 1.00 54.53 80 ASP A CA 1
ATOM 580 C C . ASP A 1 80 ? 27.169 -13.210 -26.972 1.00 54.53 80 ASP A C 1
ATOM 582 O O . ASP A 1 80 ? 28.282 -13.731 -26.885 1.00 54.53 80 ASP A O 1
ATOM 586 N N . ASP A 1 81 ? 27.049 -11.888 -27.190 1.00 52.22 81 ASP A N 1
ATOM 587 C CA . ASP A 1 81 ? 28.233 -11.007 -27.273 1.00 52.22 81 ASP A CA 1
ATOM 588 C C . ASP A 1 81 ? 28.709 -10.530 -25.873 1.00 52.22 81 ASP A C 1
ATOM 590 O O . ASP A 1 81 ? 28.077 -9.674 -25.230 1.00 52.22 81 ASP A O 1
ATOM 594 N N . PRO A 1 82 ? 29.853 -11.037 -25.364 1.00 53.31 82 PRO A N 1
ATOM 595 C CA . PRO A 1 82 ? 30.366 -10.688 -24.042 1.00 53.31 82 PRO A CA 1
ATOM 596 C C . PRO A 1 82 ? 30.839 -9.228 -23.921 1.00 53.31 82 PRO A C 1
ATOM 598 O O . PRO A 1 82 ? 30.927 -8.718 -22.798 1.00 53.31 82 PRO A O 1
ATOM 601 N N . GLU A 1 83 ? 31.135 -8.536 -25.026 1.00 49.38 83 GLU A N 1
ATOM 602 C CA . GLU A 1 83 ? 31.520 -7.119 -25.012 1.00 49.38 83 GLU A CA 1
ATOM 603 C C . GLU A 1 83 ? 30.299 -6.216 -24.786 1.00 49.38 83 GLU A C 1
ATOM 605 O O . GLU A 1 83 ? 30.373 -5.297 -23.962 1.00 49.38 83 GLU A O 1
ATOM 610 N N . CYS A 1 84 ? 29.145 -6.534 -25.387 1.00 46.28 84 CYS A N 1
ATOM 611 C CA . CYS A 1 84 ? 27.886 -5.823 -25.138 1.00 46.28 84 CYS A CA 1
ATOM 612 C C . CYS A 1 84 ? 27.438 -5.962 -23.678 1.00 46.28 84 CYS A C 1
ATOM 614 O O . CYS A 1 84 ? 27.139 -4.961 -23.025 1.00 46.28 84 CYS A O 1
ATOM 616 N N . ILE A 1 85 ? 27.494 -7.169 -23.106 1.00 51.81 85 ILE A N 1
ATOM 617 C CA . ILE A 1 85 ? 27.166 -7.401 -21.686 1.00 51.81 85 ILE A CA 1
ATOM 618 C C . ILE A 1 85 ? 28.088 -6.587 -20.757 1.00 51.81 85 ILE A C 1
ATOM 620 O O . ILE A 1 85 ? 27.666 -6.130 -19.688 1.00 51.81 85 ILE A O 1
ATOM 624 N N . ARG A 1 86 ? 29.355 -6.388 -21.141 1.00 51.19 86 ARG A N 1
ATOM 625 C CA . ARG A 1 86 ? 30.347 -5.661 -20.337 1.00 51.19 86 ARG A CA 1
ATOM 626 C C . ARG A 1 86 ? 30.156 -4.147 -20.396 1.00 51.19 86 ARG A C 1
ATOM 628 O O . ARG A 1 86 ? 30.194 -3.516 -19.338 1.00 51.19 86 ARG A O 1
ATOM 635 N N . ILE A 1 87 ? 29.933 -3.588 -21.587 1.00 49.47 87 ILE A N 1
ATOM 636 C CA . ILE A 1 87 ? 29.678 -2.153 -21.792 1.00 49.47 87 ILE A CA 1
ATOM 637 C C . ILE A 1 87 ? 28.355 -1.764 -21.118 1.00 49.47 87 ILE A C 1
ATOM 639 O O . ILE A 1 87 ? 28.346 -0.872 -20.271 1.00 49.47 87 ILE A O 1
ATOM 643 N N . LEU A 1 88 ? 27.288 -2.544 -21.333 1.00 52.19 88 LEU A N 1
ATOM 644 C CA . LEU A 1 88 ? 25.989 -2.329 -20.688 1.00 52.19 88 LEU A CA 1
ATOM 645 C C . LEU A 1 88 ? 26.085 -2.380 -19.156 1.00 52.19 88 LEU A C 1
ATOM 647 O O . LEU A 1 88 ? 25.494 -1.549 -18.474 1.00 52.19 88 LEU A O 1
ATOM 651 N N . ARG A 1 89 ? 26.874 -3.298 -18.574 1.00 56.00 89 ARG A N 1
ATOM 652 C CA . ARG A 1 89 ? 27.091 -3.348 -17.112 1.00 56.00 89 ARG A CA 1
ATOM 653 C C . ARG A 1 89 ? 27.891 -2.165 -16.568 1.00 56.00 89 ARG A C 1
ATOM 655 O O . ARG A 1 89 ? 27.689 -1.809 -15.405 1.00 56.00 89 ARG A O 1
ATOM 662 N N . LEU A 1 90 ? 28.824 -1.603 -17.336 1.00 54.53 90 LEU A N 1
ATOM 663 C CA . LEU A 1 90 ? 29.592 -0.430 -16.913 1.00 54.53 90 LEU A CA 1
ATOM 664 C C . LEU A 1 90 ? 28.721 0.830 -16.947 1.00 54.53 90 LEU A C 1
ATOM 666 O O . LEU A 1 90 ? 28.693 1.578 -15.968 1.00 54.53 90 LEU A O 1
ATOM 670 N N . ASP A 1 91 ? 27.960 1.007 -18.024 1.00 56.16 91 ASP A N 1
ATOM 671 C CA . ASP A 1 91 ? 27.055 2.144 -18.193 1.00 56.16 91 ASP A CA 1
ATOM 672 C C . ASP A 1 91 ? 25.901 2.081 -17.190 1.00 56.16 91 ASP A C 1
ATOM 674 O O . ASP A 1 91 ? 25.543 3.094 -16.589 1.00 56.16 91 ASP A O 1
ATOM 678 N N . LEU A 1 92 ? 25.408 0.877 -16.880 1.00 59.16 92 LEU A N 1
ATOM 679 C CA . LEU A 1 92 ? 24.387 0.679 -15.858 1.00 59.16 92 LEU A CA 1
ATOM 680 C C . LEU A 1 92 ? 24.880 1.010 -14.449 1.00 59.16 92 LEU A C 1
ATOM 682 O O . LEU A 1 92 ? 24.166 1.650 -13.682 1.00 59.16 92 LEU A O 1
ATOM 686 N N . LYS A 1 93 ? 26.106 0.611 -14.089 1.00 56.44 93 LYS A N 1
ATOM 687 C CA . LYS A 1 93 ? 26.693 0.977 -12.789 1.00 56.44 93 LYS A CA 1
ATOM 688 C C . LYS A 1 93 ? 26.850 2.487 -12.660 1.00 56.44 93 LYS A C 1
ATOM 690 O O . LYS A 1 93 ? 26.545 3.031 -11.601 1.00 56.44 93 LYS A O 1
ATOM 695 N N . SER A 1 94 ? 27.285 3.146 -13.730 1.00 59.06 94 SER A N 1
ATOM 696 C CA . SER A 1 94 ? 27.430 4.601 -13.784 1.00 59.06 94 SER A CA 1
ATOM 697 C C . SER A 1 94 ? 26.078 5.312 -13.681 1.00 59.06 94 SER A C 1
ATOM 699 O O . SER A 1 94 ? 25.943 6.242 -12.891 1.00 59.06 94 SER A O 1
ATOM 701 N N . ALA A 1 95 ? 25.055 4.836 -14.397 1.00 59.06 95 ALA A N 1
ATOM 702 C CA . ALA A 1 95 ? 23.702 5.391 -14.357 1.00 59.06 95 ALA A CA 1
ATOM 703 C C . ALA A 1 95 ? 23.027 5.194 -12.990 1.00 59.06 95 ALA A C 1
ATOM 705 O O . ALA A 1 95 ? 22.428 6.124 -12.452 1.00 59.06 95 ALA A O 1
ATOM 706 N N . VAL A 1 96 ? 23.171 4.010 -12.386 1.00 63.47 96 VAL A N 1
ATOM 707 C CA . VAL A 1 96 ? 22.656 3.727 -11.038 1.00 63.47 96 VAL A CA 1
ATOM 708 C C . VAL A 1 96 ? 23.365 4.597 -10.002 1.00 63.47 96 VAL A C 1
ATOM 710 O O . VAL A 1 96 ? 22.702 5.197 -9.160 1.00 63.47 96 VAL A O 1
ATOM 713 N N . LEU A 1 97 ? 24.693 4.723 -10.077 1.00 66.19 97 LEU A N 1
ATOM 714 C CA . LEU A 1 97 ? 25.451 5.601 -9.187 1.00 66.19 97 LEU A CA 1
ATOM 715 C C . LEU A 1 97 ? 25.020 7.067 -9.340 1.00 66.19 97 LEU A C 1
ATOM 717 O O . LEU A 1 97 ? 24.800 7.737 -8.336 1.00 66.19 97 LEU A O 1
ATOM 721 N N . ALA A 1 98 ? 24.834 7.550 -10.571 1.00 63.84 98 ALA A N 1
ATOM 722 C CA . ALA A 1 98 ? 24.341 8.900 -10.829 1.00 63.84 98 ALA A CA 1
ATOM 723 C C . ALA A 1 98 ? 22.937 9.124 -10.242 1.00 63.84 98 ALA A C 1
ATOM 725 O O . ALA A 1 98 ? 22.696 10.153 -9.615 1.00 63.84 98 ALA A O 1
ATOM 726 N N . ALA A 1 99 ? 22.033 8.147 -10.368 1.00 59.97 99 ALA A N 1
ATOM 727 C CA . ALA A 1 99 ? 20.694 8.219 -9.784 1.00 59.97 99 ALA A CA 1
ATOM 728 C C . ALA A 1 99 ? 20.722 8.257 -8.244 1.00 59.97 99 ALA A C 1
ATOM 730 O O . ALA A 1 99 ? 19.976 9.024 -7.633 1.00 59.97 99 ALA A O 1
ATOM 731 N N . PHE A 1 100 ? 21.602 7.474 -7.609 1.00 64.06 100 PHE A N 1
ATOM 732 C CA . PHE A 1 100 ? 21.807 7.533 -6.158 1.00 64.06 100 PHE A CA 1
ATOM 733 C C . PHE A 1 100 ? 22.345 8.897 -5.713 1.00 64.06 100 PHE A C 1
ATOM 735 O O . PHE A 1 100 ? 21.787 9.504 -4.802 1.00 64.06 100 PHE A O 1
ATOM 742 N N . LEU A 1 101 ? 23.370 9.413 -6.393 1.00 67.50 101 LEU A N 1
ATOM 743 C CA . LEU A 1 101 ? 23.964 10.712 -6.068 1.00 67.50 101 LEU A CA 1
ATOM 744 C C . LEU A 1 101 ? 22.976 11.869 -6.260 1.00 67.50 101 LEU A C 1
ATOM 746 O O . LEU A 1 101 ? 22.943 12.789 -5.445 1.00 67.50 101 LEU A O 1
ATOM 750 N N . GLN A 1 102 ? 22.142 11.816 -7.301 1.00 67.38 102 GLN A N 1
ATOM 751 C CA . GLN A 1 102 ? 21.110 12.824 -7.537 1.00 67.38 102 GLN A CA 1
ATOM 752 C C . GLN A 1 102 ? 20.068 12.826 -6.414 1.00 67.38 102 GLN A C 1
ATOM 754 O O . GLN A 1 102 ? 19.723 13.884 -5.896 1.00 67.38 102 GLN A O 1
ATOM 759 N N . ARG A 1 103 ? 19.623 11.643 -5.976 1.00 68.88 103 ARG A N 1
ATOM 760 C CA . ARG A 1 103 ? 18.687 11.500 -4.856 1.00 68.88 103 ARG A CA 1
ATOM 761 C C . ARG A 1 103 ? 19.263 12.034 -3.542 1.00 68.88 103 ARG A C 1
ATOM 763 O O . ARG A 1 103 ? 18.536 12.684 -2.793 1.00 68.88 103 ARG A O 1
ATOM 770 N N . ASP A 1 104 ? 20.542 11.792 -3.269 1.00 73.50 104 ASP A N 1
ATOM 771 C CA . ASP A 1 104 ? 21.216 12.340 -2.086 1.00 73.50 104 ASP A CA 1
ATOM 772 C C . ASP A 1 104 ? 21.318 13.872 -2.156 1.00 73.50 104 ASP A C 1
ATOM 774 O O . ASP A 1 104 ? 21.084 14.556 -1.158 1.00 73.50 104 ASP A O 1
ATOM 778 N N . ALA A 1 105 ? 21.593 14.425 -3.342 1.00 68.31 105 ALA A N 1
ATOM 779 C CA . ALA A 1 105 ? 21.619 15.869 -3.566 1.00 68.31 105 ALA A CA 1
ATOM 780 C C . ALA A 1 105 ? 20.230 16.513 -3.410 1.00 68.31 105 ALA A C 1
ATOM 782 O O . ALA A 1 105 ? 20.108 17.577 -2.803 1.00 68.31 105 ALA A O 1
ATOM 783 N N . ASP A 1 106 ? 19.178 15.872 -3.915 1.00 72.12 106 ASP A N 1
ATOM 784 C CA . ASP A 1 106 ? 17.801 16.353 -3.787 1.00 72.12 106 ASP A CA 1
ATOM 785 C C . ASP A 1 106 ? 17.324 16.286 -2.327 1.00 72.12 106 ASP A C 1
ATOM 787 O O . ASP A 1 106 ? 16.675 17.213 -1.838 1.00 72.12 106 ASP A O 1
ATOM 791 N N . TRP A 1 107 ? 17.714 15.240 -1.589 1.00 65.19 107 TRP A N 1
ATOM 792 C CA . TRP A 1 107 ? 17.472 15.132 -0.149 1.00 65.19 107 TRP A CA 1
ATOM 793 C C . TRP A 1 107 ? 18.218 16.206 0.653 1.00 65.19 107 TRP A C 1
ATOM 795 O O . TRP A 1 107 ? 17.644 16.801 1.568 1.00 65.19 107 TRP A O 1
ATOM 805 N N . ALA A 1 108 ? 19.476 16.489 0.304 1.00 68.38 108 ALA A N 1
ATOM 806 C CA . ALA A 1 108 ? 20.256 17.550 0.936 1.00 68.38 108 ALA A CA 1
ATOM 807 C C . ALA A 1 108 ? 19.616 18.930 0.701 1.00 68.38 108 ALA A C 1
ATOM 809 O O . ALA A 1 108 ? 19.381 19.666 1.657 1.00 68.38 108 ALA A O 1
ATOM 810 N N . LYS A 1 109 ? 19.215 19.235 -0.541 1.00 72.19 109 LYS A N 1
ATOM 811 C CA . LYS A 1 109 ? 18.492 20.474 -0.881 1.00 72.19 109 LYS A CA 1
ATOM 812 C C . LYS A 1 109 ? 17.152 20.595 -0.156 1.00 72.19 109 LYS A C 1
ATOM 814 O O . LYS A 1 109 ? 16.799 21.678 0.304 1.00 72.19 109 LYS A O 1
ATOM 819 N N . ALA A 1 110 ? 16.415 19.492 -0.016 1.00 70.25 110 ALA A N 1
ATOM 820 C CA . ALA A 1 110 ? 15.156 19.472 0.726 1.00 70.25 110 ALA A CA 1
ATOM 821 C C . ALA A 1 110 ? 15.344 19.778 2.223 1.00 70.25 110 ALA A C 1
ATOM 823 O O . ALA A 1 110 ? 14.437 20.321 2.850 1.00 70.25 110 ALA A O 1
ATOM 824 N N . LYS A 1 111 ? 16.514 19.469 2.799 1.00 65.56 111 LYS A N 1
ATOM 825 C CA . LYS A 1 111 ? 16.858 19.860 4.174 1.00 65.56 111 LYS A CA 1
ATOM 826 C C . LYS A 1 111 ? 17.281 21.319 4.310 1.00 65.56 111 LYS A C 1
ATOM 828 O O . LYS A 1 111 ? 16.989 21.924 5.336 1.00 65.56 111 LYS A O 1
ATOM 833 N N . GLU A 1 112 ? 17.949 21.881 3.308 1.00 58.91 112 GLU A N 1
ATOM 834 C CA . GLU A 1 112 ? 18.402 23.278 3.329 1.00 58.91 112 GLU A CA 1
ATOM 835 C C . GLU A 1 112 ? 17.246 24.275 3.139 1.00 58.91 112 GLU A C 1
ATOM 837 O O . GLU A 1 112 ? 17.268 25.348 3.730 1.00 58.91 112 GLU A O 1
ATOM 842 N N . GLY A 1 113 ? 16.185 23.904 2.412 1.00 54.19 113 GLY A N 1
ATOM 843 C CA . GLY A 1 113 ? 14.960 24.711 2.281 1.00 54.19 113 GLY A CA 1
ATOM 844 C C . GLY A 1 113 ? 14.009 24.675 3.490 1.00 54.19 113 GLY A C 1
ATOM 845 O O . GLY A 1 113 ? 12.899 25.192 3.400 1.00 54.19 113 GLY A O 1
ATOM 846 N N . GLY A 1 114 ? 14.407 24.028 4.592 1.00 49.28 114 GLY A N 1
ATOM 847 C CA . GLY A 1 114 ? 13.606 23.832 5.808 1.00 49.28 114 GLY A CA 1
ATOM 848 C C . GLY A 1 114 ? 14.150 24.540 7.053 1.00 49.28 114 GLY A C 1
ATOM 849 O O . GLY A 1 114 ? 13.805 24.142 8.165 1.00 49.28 114 GLY A O 1
ATOM 850 N N . VAL A 1 115 ? 15.008 25.550 6.892 1.00 51.53 115 VAL A N 1
ATOM 851 C CA . VAL A 1 115 ? 15.425 26.458 7.970 1.00 51.53 115 VAL A CA 1
ATOM 852 C C . VAL A 1 115 ? 15.087 27.876 7.534 1.00 51.53 115 VAL A C 1
ATOM 854 O O . VAL A 1 115 ? 15.928 28.550 6.968 1.00 51.53 115 VAL A O 1
ATOM 857 N N . ASP A 1 116 ? 13.839 28.278 7.755 1.00 47.91 116 ASP A N 1
ATOM 858 C CA . ASP A 1 116 ? 13.421 29.672 7.936 1.00 47.91 116 ASP A CA 1
ATOM 859 C C . ASP A 1 116 ? 12.056 29.644 8.647 1.00 47.91 116 ASP A C 1
ATOM 861 O O . ASP A 1 116 ? 10.989 29.617 8.029 1.00 47.91 116 ASP A O 1
ATOM 865 N N . ALA A 1 117 ? 12.122 29.559 9.977 1.00 43.06 117 ALA A N 1
ATOM 866 C CA . ALA A 1 117 ? 11.045 29.851 10.919 1.00 43.06 117 ALA A CA 1
ATOM 867 C C . ALA A 1 117 ? 11.569 30.873 11.931 1.00 43.06 117 ALA A C 1
ATOM 869 O O . ALA A 1 117 ? 12.738 30.713 12.355 1.00 43.06 117 ALA A O 1
#

pLDDT: mean 72.93, std 19.59, range [37.66, 98.5]

Foldseek 3Di:
DDDPPFAWAAEPQPGATPVGADDVGWAFPDTDRVVRYGHIPVRVVCHVVVVVVVVPDDDPVNVVVVLCCVLCPPDDDPPPDPVVVVVSVVVSVVVVVVVVVVVVVVVVVVVVVPPDD